Protein AF-A0A348UXB9-F1 (afdb_monomer_lite)

Structure (mmCIF, N/CA/C/O backbone):
data_AF-A0A348UXB9-F1
#
_entry.id   AF-A0A348UXB9-F1
#
loop_
_atom_site.group_PDB
_atom_site.id
_atom_site.type_symbol
_atom_site.label_atom_id
_atom_site.label_alt_id
_atom_site.label_comp_id
_atom_site.label_asym_id
_atom_site.label_entity_id
_atom_site.label_seq_id
_atom_site.pdbx_PDB_ins_code
_atom_site.Cartn_x
_atom_site.Cartn_y
_atom_site.Cartn_z
_atom_site.occupancy
_atom_site.B_iso_or_equiv
_atom_site.auth_seq_id
_atom_site.auth_comp_id
_atom_site.auth_asym_id
_atom_site.auth_atom_id
_atom_site.pdbx_PDB_model_num
ATOM 1 N N . MET A 1 1 ? -3.560 -9.229 34.776 1.00 44.03 1 MET A N 1
ATOM 2 C CA . MET A 1 1 ? -3.594 -8.485 33.496 1.00 44.03 1 MET A CA 1
ATOM 3 C C . MET A 1 1 ? -2.583 -9.127 32.543 1.00 44.03 1 MET A C 1
ATOM 5 O O . MET A 1 1 ? -1.622 -8.497 32.153 1.00 44.03 1 MET A O 1
ATOM 9 N N . SER A 1 2 ? -2.568 -10.459 32.454 1.00 43.12 2 SER A N 1
ATOM 10 C CA . SER A 1 2 ? -3.151 -11.274 31.372 1.00 43.12 2 SER A CA 1
ATOM 11 C C . SER A 1 2 ? -2.638 -10.894 29.984 1.00 43.12 2 SER A C 1
ATOM 13 O O . SER A 1 2 ? -3.346 -10.224 29.240 1.00 43.12 2 SER A O 1
ATOM 15 N N . ASP A 1 3 ? -1.432 -11.379 29.686 1.00 52.25 3 ASP A N 1
ATOM 16 C CA . ASP A 1 3 ? -0.950 -11.906 28.400 1.00 52.25 3 ASP A CA 1
ATOM 17 C C . ASP A 1 3 ? -2.056 -12.213 27.372 1.00 52.25 3 ASP A C 1
ATOM 19 O O . ASP A 1 3 ? -2.462 -13.357 27.176 1.00 52.25 3 ASP A O 1
ATOM 23 N N . LYS A 1 4 ? -2.576 -11.169 26.728 1.00 47.69 4 LYS A N 1
ATOM 24 C CA . LYS A 1 4 ? -3.495 -11.247 25.583 1.00 47.69 4 LYS A CA 1
ATOM 25 C C . LYS A 1 4 ? -3.116 -10.254 24.486 1.00 47.69 4 LYS A C 1
ATOM 27 O O . LYS A 1 4 ? -3.964 -9.841 23.707 1.00 47.69 4 LYS A O 1
ATOM 32 N N . MET A 1 5 ? -1.842 -9.875 24.411 1.00 46.62 5 MET A N 1
ATOM 33 C CA . MET A 1 5 ? -1.308 -9.452 23.123 1.00 46.62 5 MET A CA 1
ATOM 34 C C . MET A 1 5 ? -1.051 -10.756 22.376 1.00 46.62 5 MET A C 1
ATOM 36 O O . MET A 1 5 ? -0.011 -11.385 22.566 1.00 46.62 5 MET A O 1
ATOM 40 N N . GLU A 1 6 ? -2.082 -11.251 21.689 1.00 53.47 6 GLU A N 1
ATOM 41 C CA . GLU A 1 6 ? -1.974 -12.430 20.836 1.00 53.47 6 GLU A CA 1
ATOM 42 C C . GLU A 1 6 ? -0.712 -12.300 19.990 1.00 53.47 6 GLU A C 1
ATOM 44 O O . GLU A 1 6 ? -0.401 -11.226 19.475 1.00 53.47 6 GLU A O 1
ATOM 49 N N . MET A 1 7 ? 0.048 -13.389 19.920 1.00 54.31 7 MET A N 1
ATOM 50 C CA . MET A 1 7 ? 1.212 -13.507 19.059 1.00 54.31 7 MET A CA 1
ATOM 51 C C . MET A 1 7 ? 0.799 -13.066 17.657 1.00 54.31 7 MET A C 1
ATOM 53 O O . MET A 1 7 ? 0.103 -13.805 16.967 1.00 54.31 7 MET A O 1
ATOM 57 N N . ILE A 1 8 ? 1.180 -11.846 17.273 1.00 64.94 8 ILE A N 1
ATOM 58 C CA . ILE A 1 8 ? 0.947 -11.314 15.936 1.00 64.94 8 ILE A CA 1
ATOM 59 C C . ILE A 1 8 ? 1.602 -12.310 14.98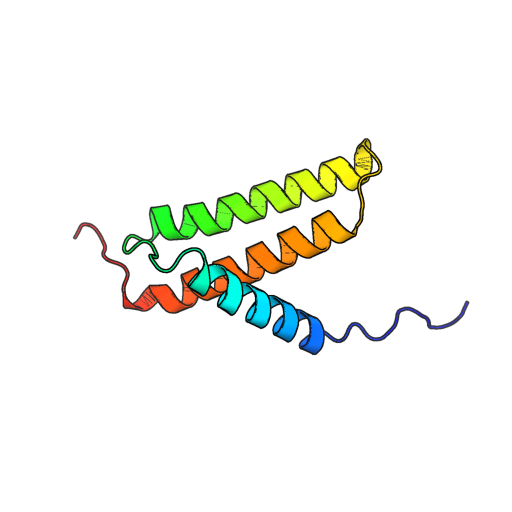8 1.00 64.94 8 ILE A C 1
ATOM 61 O O . ILE A 1 8 ? 2.830 -12.423 14.955 1.00 64.94 8 ILE A O 1
ATOM 65 N N . ASP A 1 9 ? 0.787 -13.071 14.262 1.00 80.62 9 ASP A N 1
ATOM 66 C CA . ASP A 1 9 ? 1.285 -13.958 13.226 1.00 80.62 9 ASP A CA 1
ATOM 67 C C . ASP A 1 9 ? 1.727 -13.082 12.055 1.00 80.62 9 ASP A C 1
ATOM 69 O O . ASP A 1 9 ? 0.974 -12.758 11.139 1.00 80.62 9 ASP A O 1
ATOM 73 N N . VAL A 1 10 ? 2.981 -12.640 12.129 1.00 86.06 10 VAL A N 1
ATOM 74 C CA . VAL A 1 10 ? 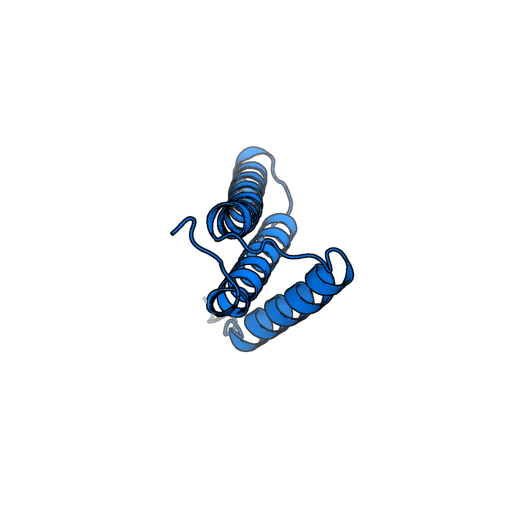3.645 -11.887 11.065 1.00 86.06 10 VAL A CA 1
ATOM 75 C C . VAL A 1 10 ? 3.548 -12.650 9.734 1.00 86.06 10 VAL A C 1
ATOM 77 O O . VAL A 1 10 ? 3.447 -12.021 8.682 1.00 86.06 10 VAL A 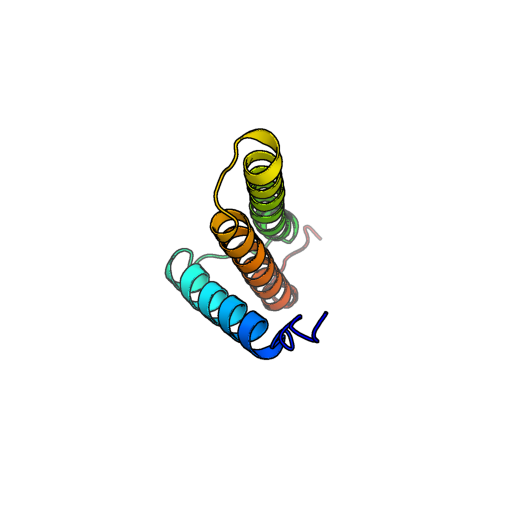O 1
ATOM 80 N N . GLY A 1 11 ? 3.520 -13.988 9.768 1.00 91.31 11 GLY A N 1
ATOM 81 C CA . GLY A 1 11 ? 3.300 -14.829 8.594 1.00 91.31 11 GLY A CA 1
ATOM 82 C C . GLY A 1 11 ? 1.933 -14.592 7.955 1.00 91.31 11 GLY A C 1
ATOM 83 O O . GLY A 1 11 ? 1.865 -14.348 6.752 1.00 91.31 11 GLY A O 1
ATOM 84 N N . ALA A 1 12 ? 0.864 -14.551 8.752 1.00 93.06 12 ALA A N 1
ATOM 85 C CA . ALA A 1 12 ? -0.486 -14.261 8.262 1.00 93.06 12 ALA A CA 1
ATOM 86 C C . ALA A 1 12 ? -0.590 -12.874 7.597 1.00 93.06 12 ALA A C 1
ATOM 88 O O . ALA A 1 12 ? -1.269 -12.713 6.575 1.00 93.06 12 ALA A O 1
ATOM 89 N N . TRP A 1 13 ? 0.127 -11.871 8.115 1.00 95.19 13 TRP A N 1
ATOM 90 C CA . TRP A 1 13 ? 0.194 -10.553 7.473 1.00 95.19 13 TRP A CA 1
ATOM 91 C C . TRP A 1 13 ? 0.940 -10.591 6.140 1.00 95.19 13 TRP A C 1
ATOM 93 O O . TRP A 1 13 ? 0.475 -10.000 5.163 1.00 95.19 13 TRP A O 1
ATOM 103 N N . PHE A 1 14 ? 2.049 -11.332 6.054 1.00 96.25 14 PHE A N 1
ATOM 104 C CA . PHE A 1 14 ? 2.724 -11.555 4.775 1.00 96.25 14 PHE A CA 1
ATOM 105 C C . PHE A 1 14 ? 1.821 -12.277 3.765 1.00 96.25 14 PHE A C 1
ATOM 107 O O . PHE A 1 14 ? 1.784 -11.875 2.601 1.00 96.25 14 PHE A O 1
ATOM 114 N N . ASP A 1 15 ? 1.051 -13.281 4.188 1.00 96.81 15 ASP A N 1
ATOM 115 C CA . ASP A 1 15 ? 0.101 -13.987 3.319 1.00 96.81 15 ASP A CA 1
ATOM 116 C C . ASP A 1 15 ? -1.017 -13.066 2.813 1.00 96.81 15 ASP A C 1
ATOM 118 O O . ASP A 1 15 ? -1.402 -13.127 1.636 1.00 96.81 15 ASP A O 1
ATOM 122 N N . THR A 1 16 ? -1.495 -12.163 3.669 1.00 97.88 16 THR A N 1
ATOM 123 C CA . THR A 1 16 ? -2.481 -11.135 3.308 1.00 97.88 16 THR A CA 1
ATOM 124 C C . THR A 1 16 ? -1.909 -10.168 2.270 1.00 97.88 16 THR A C 1
ATOM 126 O O . THR A 1 16 ? -2.512 -9.971 1.214 1.00 97.88 16 THR A O 1
ATOM 129 N N . ILE A 1 17 ? -0.692 -9.662 2.487 1.00 98.56 17 ILE A N 1
ATOM 130 C CA . ILE A 1 17 ? 0.025 -8.808 1.525 1.00 98.56 17 ILE A CA 1
ATOM 131 C C . ILE A 1 17 ? 0.250 -9.532 0.190 1.00 98.56 17 ILE A C 1
ATOM 133 O O . ILE A 1 17 ? 0.065 -8.949 -0.880 1.00 98.56 17 ILE A O 1
ATOM 137 N N . LEU A 1 18 ? 0.623 -10.814 0.212 1.00 98.25 18 LEU A N 1
ATOM 138 C CA . LEU A 1 18 ? 0.812 -11.604 -1.008 1.00 98.25 18 LEU A CA 1
ATOM 139 C C . LEU A 1 18 ? -0.503 -11.849 -1.754 1.00 98.25 18 LEU A C 1
ATOM 141 O O . LEU A 1 18 ? -0.512 -11.901 -2.990 1.00 98.25 18 LEU A O 1
ATOM 145 N N . THR A 1 19 ? -1.604 -12.014 -1.025 1.00 98.50 19 THR A N 1
ATOM 146 C CA . THR A 1 19 ? -2.950 -12.120 -1.599 1.00 98.50 19 THR A CA 1
ATOM 147 C C . THR A 1 19 ? -3.343 -10.814 -2.275 1.00 98.50 19 THR A C 1
ATOM 149 O O . THR A 1 19 ? -3.775 -10.837 -3.433 1.00 98.50 19 THR A O 1
ATOM 152 N N . GLU A 1 20 ? -3.090 -9.684 -1.620 1.00 98.56 20 GLU A N 1
ATOM 153 C CA . GLU A 1 20 ? -3.343 -8.363 -2.186 1.00 98.56 20 GLU A CA 1
ATOM 154 C C . GLU A 1 20 ? -2.473 -8.088 -3.416 1.00 98.56 20 GLU A C 1
ATOM 156 O O . GLU A 1 20 ? -2.986 -7.703 -4.462 1.00 98.56 20 GLU A O 1
ATOM 161 N N . TYR A 1 21 ? -1.180 -8.416 -3.379 1.00 98.38 21 TYR A N 1
ATOM 162 C CA . TYR A 1 21 ? -0.303 -8.340 -4.552 1.00 98.38 21 TYR A CA 1
ATOM 163 C C . TYR A 1 21 ? -0.880 -9.098 -5.762 1.00 98.38 21 TYR A C 1
ATOM 165 O O . TYR A 1 21 ? -0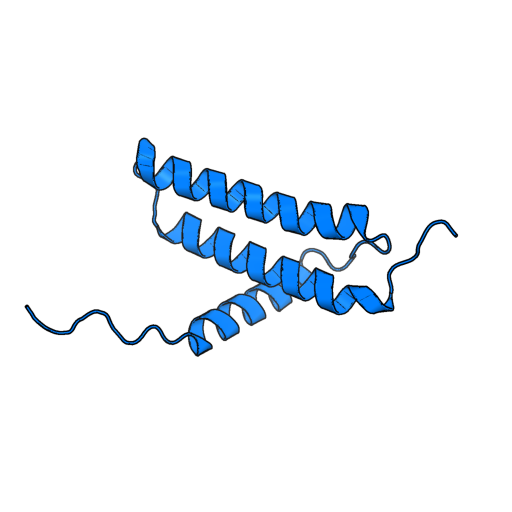.901 -8.575 -6.883 1.00 98.38 21 TYR A O 1
ATOM 173 N N . LYS A 1 22 ? -1.379 -10.326 -5.556 1.00 98.38 22 LYS A N 1
ATOM 174 C CA . LYS A 1 22 ? -2.010 -11.122 -6.625 1.00 98.38 22 LYS A CA 1
ATOM 175 C C . LYS A 1 22 ? -3.285 -10.449 -7.141 1.00 98.38 22 LYS A C 1
ATOM 177 O O . LYS A 1 22 ? -3.501 -10.437 -8.357 1.00 98.38 22 LYS A O 1
ATOM 182 N N . ARG A 1 23 ? -4.108 -9.885 -6.249 1.00 98.44 23 ARG A N 1
ATOM 183 C CA . ARG A 1 23 ? -5.329 -9.142 -6.601 1.00 98.44 23 ARG A CA 1
ATOM 184 C C . ARG A 1 23 ? -4.994 -7.894 -7.416 1.00 98.44 23 ARG A C 1
ATOM 186 O O . ARG A 1 23 ? -5.489 -7.758 -8.536 1.00 98.44 23 ARG A O 1
ATOM 193 N N . ALA A 1 24 ? -4.100 -7.046 -6.921 1.00 97.44 24 ALA A N 1
ATOM 194 C CA . ALA A 1 24 ? -3.686 -5.814 -7.578 1.00 97.44 24 ALA A CA 1
ATOM 195 C C . ALA A 1 24 ? -3.054 -6.074 -8.952 1.00 97.44 24 ALA A C 1
ATOM 197 O O . ALA A 1 24 ? -3.350 -5.366 -9.910 1.00 97.44 24 ALA A O 1
ATOM 198 N N . LYS A 1 25 ? -2.257 -7.141 -9.105 1.00 97.38 25 LYS A N 1
ATOM 199 C CA . LYS A 1 25 ? -1.719 -7.552 -10.414 1.00 97.38 25 LYS A CA 1
ATOM 200 C C . LYS A 1 25 ? -2.816 -7.972 -11.400 1.00 97.38 25 LYS A C 1
ATOM 202 O O . LYS A 1 25 ? -2.665 -7.757 -12.599 1.00 97.38 25 LYS A O 1
ATOM 207 N N . LYS A 1 26 ? -3.905 -8.580 -10.921 1.00 97.88 26 LYS A N 1
ATOM 208 C CA . LYS A 1 26 ? -5.054 -8.948 -11.761 1.00 97.88 26 LYS A CA 1
ATOM 209 C C . LYS A 1 26 ? -5.859 -7.716 -12.190 1.00 97.88 26 LYS A C 1
ATOM 211 O O . LYS A 1 26 ? -6.295 -7.668 -13.335 1.00 97.88 26 LYS A O 1
ATOM 216 N N . LEU A 1 27 ? -6.054 -6.752 -11.289 1.00 97.00 27 LEU A N 1
ATOM 217 C CA . LEU A 1 27 ? -6.807 -5.518 -11.556 1.00 97.00 27 LEU A CA 1
ATOM 218 C C . LEU A 1 27 ? -6.015 -4.520 -12.412 1.00 97.00 27 LEU A C 1
ATOM 220 O O . LEU A 1 27 ? -6.563 -3.916 -13.329 1.00 97.00 27 LEU A O 1
ATOM 224 N N . HIS A 1 28 ? -4.714 -4.404 -12.155 1.00 95.19 28 HIS A N 1
ATOM 225 C CA . HIS A 1 28 ? -3.800 -3.471 -12.809 1.00 95.19 28 HIS A CA 1
ATOM 226 C C . HIS A 1 28 ? -2.632 -4.248 -13.436 1.00 95.19 28 HIS A C 1
ATOM 228 O O . HIS A 1 28 ? -1.524 -4.244 -12.895 1.00 95.19 28 HIS A O 1
ATOM 234 N N . PRO A 1 29 ? -2.849 -4.948 -14.566 1.00 95.50 29 PRO A N 1
ATOM 235 C CA . PRO A 1 29 ? -1.845 -5.841 -15.153 1.00 95.50 29 PRO A CA 1
ATOM 236 C C . PRO A 1 29 ? -0.618 -5.107 -15.704 1.00 95.50 29 PRO A C 1
ATOM 238 O O . PRO A 1 29 ? 0.461 -5.693 -15.790 1.00 95.50 29 PRO A O 1
ATOM 241 N N . VAL A 1 30 ? -0.767 -3.83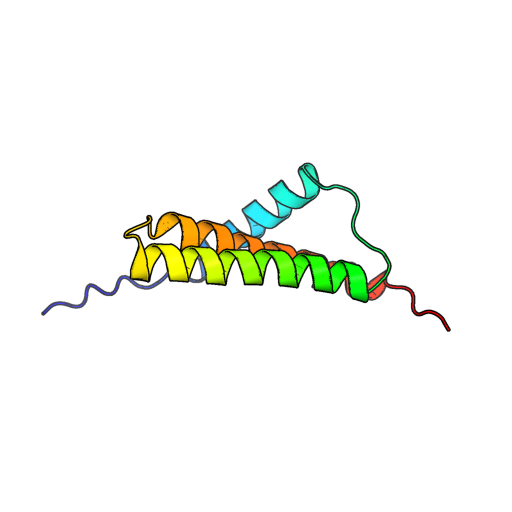1 -16.063 1.00 95.12 30 VAL A N 1
ATOM 242 C CA . VAL A 1 30 ? 0.334 -2.978 -16.518 1.00 95.12 30 VAL A CA 1
ATOM 243 C C . VAL A 1 30 ? 1.035 -2.381 -15.300 1.00 95.12 30 VAL A C 1
ATOM 245 O O . VAL A 1 30 ? 0.385 -1.887 -14.381 1.00 95.12 30 VAL A O 1
ATOM 248 N N . TRP A 1 31 ? 2.365 -2.435 -15.292 1.00 96.44 31 TRP A N 1
ATOM 249 C CA . TRP A 1 31 ? 3.208 -1.780 -14.292 1.00 96.44 31 TRP A CA 1
ATOM 250 C C . TRP A 1 31 ? 4.164 -0.805 -14.987 1.00 96.44 31 TRP A C 1
ATOM 252 O O . TRP A 1 31 ? 4.616 -1.125 -16.093 1.00 96.44 31 TRP A O 1
ATOM 262 N N . PRO A 1 32 ? 4.486 0.354 -14.383 1.00 96.62 32 PRO A N 1
ATOM 263 C CA . PRO A 1 32 ? 5.420 1.295 -14.983 1.00 96.62 32 PRO A CA 1
ATOM 264 C C . PRO A 1 32 ? 6.799 0.669 -15.215 1.00 96.62 32 PRO A C 1
ATOM 266 O O . PRO A 1 32 ? 7.294 -0.116 -14.408 1.00 96.62 32 PRO A O 1
ATOM 269 N N . THR A 1 33 ? 7.431 1.029 -16.331 1.00 95.88 33 THR A N 1
ATOM 270 C CA . THR A 1 33 ? 8.818 0.638 -16.640 1.00 95.88 33 THR A CA 1
ATOM 271 C C . THR A 1 33 ? 9.827 1.708 -16.250 1.00 95.88 33 THR A C 1
ATOM 273 O O . THR A 1 33 ? 11.027 1.502 -16.404 1.00 95.88 33 THR A O 1
ATOM 276 N N . ASP A 1 34 ? 9.373 2.868 -15.793 1.00 95.75 34 ASP A N 1
ATOM 277 C CA . ASP A 1 34 ? 10.236 3.872 -15.199 1.00 95.75 34 ASP A CA 1
ATOM 278 C C . ASP A 1 34 ? 10.086 3.835 -13.666 1.00 95.75 34 ASP A C 1
ATOM 280 O O . ASP A 1 34 ? 8.981 3.663 -13.139 1.00 95.75 34 ASP A O 1
ATOM 284 N N . PRO A 1 35 ? 11.195 3.977 -12.926 1.00 96.62 35 PRO A N 1
ATOM 285 C CA . PRO A 1 35 ? 11.173 3.815 -11.480 1.00 96.62 35 PRO A CA 1
ATOM 286 C C . PRO A 1 35 ? 10.465 4.974 -10.762 1.00 96.62 35 PRO A C 1
ATOM 288 O O . PRO A 1 35 ? 10.073 4.804 -9.612 1.00 96.62 35 PRO A O 1
ATOM 291 N N . ILE A 1 36 ? 10.286 6.135 -11.410 1.00 97.44 36 ILE A N 1
ATOM 292 C CA . ILE A 1 36 ? 9.645 7.310 -10.801 1.00 97.44 36 ILE A CA 1
ATOM 293 C C . ILE A 1 36 ? 8.138 7.081 -10.690 1.00 97.44 36 ILE A C 1
ATOM 295 O O . ILE A 1 36 ? 7.598 7.174 -9.590 1.00 97.44 36 ILE A O 1
ATOM 299 N N . HIS A 1 37 ? 7.463 6.718 -11.783 1.00 97.19 37 HIS A N 1
ATOM 300 C CA . HIS A 1 37 ? 6.034 6.408 -11.740 1.00 97.19 37 HIS A CA 1
ATOM 301 C C . HIS A 1 37 ? 5.764 5.139 -10.924 1.00 97.19 37 HIS A C 1
ATOM 303 O O . HIS A 1 37 ? 4.782 5.093 -10.191 1.00 97.19 37 HIS A O 1
ATOM 309 N N . ALA A 1 38 ? 6.646 4.131 -10.972 1.00 97.94 38 ALA A N 1
ATOM 310 C CA . ALA A 1 38 ? 6.505 2.948 -10.118 1.00 97.94 38 ALA A CA 1
ATOM 311 C C . ALA A 1 38 ? 6.576 3.304 -8.620 1.00 97.94 38 ALA A C 1
ATOM 313 O O . ALA A 1 38 ? 5.772 2.805 -7.837 1.00 97.94 38 ALA A O 1
ATOM 314 N N . ALA A 1 39 ? 7.508 4.175 -8.216 1.00 98.31 39 ALA A N 1
ATOM 315 C CA . ALA A 1 39 ? 7.599 4.655 -6.836 1.00 98.31 39 ALA A CA 1
ATOM 316 C C . ALA A 1 39 ? 6.409 5.550 -6.451 1.00 98.31 39 ALA A C 1
ATOM 318 O O . ALA A 1 39 ? 5.955 5.494 -5.310 1.00 98.31 39 ALA A O 1
ATOM 319 N N . ALA A 1 40 ? 5.879 6.337 -7.393 1.00 98.44 40 ALA A N 1
ATOM 320 C CA . ALA A 1 40 ? 4.699 7.165 -7.165 1.00 98.44 40 ALA A CA 1
ATOM 321 C C . ALA A 1 40 ? 3.466 6.322 -6.801 1.00 98.44 40 ALA A C 1
ATOM 323 O O . ALA A 1 40 ? 2.762 6.692 -5.872 1.00 98.44 40 ALA A O 1
ATOM 324 N N . VAL A 1 41 ? 3.268 5.159 -7.439 1.00 98.31 41 VAL A N 1
ATOM 325 C CA . VAL A 1 41 ? 2.184 4.224 -7.075 1.00 98.31 41 VAL A CA 1
ATOM 326 C C . VAL A 1 41 ? 2.333 3.725 -5.634 1.00 98.31 41 VAL A C 1
ATOM 328 O O . VAL A 1 41 ? 1.363 3.688 -4.892 1.00 98.31 41 VAL A O 1
ATOM 331 N N . VAL A 1 42 ? 3.551 3.392 -5.189 1.00 98.62 42 VAL A N 1
ATOM 332 C CA . VAL A 1 42 ? 3.780 3.011 -3.778 1.00 98.62 42 VAL A CA 1
ATOM 333 C C . VAL A 1 42 ? 3.465 4.180 -2.838 1.00 98.62 42 VAL A C 1
ATOM 335 O O . VAL A 1 42 ? 2.894 3.990 -1.767 1.00 98.62 42 VAL A O 1
ATOM 338 N N . SER A 1 43 ? 3.851 5.395 -3.234 1.00 98.75 43 SER A N 1
ATOM 339 C CA . SER A 1 43 ? 3.612 6.601 -2.445 1.00 98.75 43 SER A CA 1
ATOM 340 C C . SER A 1 43 ? 2.134 6.983 -2.362 1.00 98.75 43 SER A C 1
ATOM 342 O O . SER A 1 43 ? 1.748 7.593 -1.368 1.00 98.75 43 SER A O 1
ATOM 344 N N . GLU A 1 44 ? 1.333 6.671 -3.380 1.00 98.62 44 GLU A N 1
ATOM 345 C CA . GLU A 1 44 ? -0.115 6.899 -3.394 1.00 98.62 44 GLU A CA 1
ATOM 346 C C . GLU A 1 44 ? -0.789 6.095 -2.276 1.00 98.62 44 GLU A C 1
ATOM 348 O O . GLU A 1 44 ? -1.412 6.693 -1.401 1.00 98.62 44 GLU A O 1
ATOM 353 N N . GLU A 1 45 ? -0.525 4.786 -2.201 1.00 98.50 45 GLU A N 1
ATOM 354 C CA . GLU A 1 45 ? -1.051 3.925 -1.128 1.00 98.50 45 GLU A CA 1
ATOM 355 C C . GLU A 1 45 ? -0.570 4.368 0.260 1.00 98.50 45 GLU A C 1
ATOM 357 O O . GLU A 1 45 ? -1.308 4.337 1.242 1.00 98.50 45 GLU A O 1
ATOM 362 N N . ALA A 1 46 ? 0.684 4.824 0.364 1.00 98.81 46 ALA A N 1
ATOM 363 C CA . ALA A 1 46 ? 1.211 5.328 1.630 1.00 98.81 46 ALA A CA 1
ATOM 364 C C . ALA A 1 46 ? 0.491 6.615 2.071 1.00 98.81 46 ALA A C 1
ATOM 366 O O . ALA A 1 46 ? 0.299 6.838 3.268 1.00 98.81 46 ALA A O 1
ATOM 367 N N . GLY A 1 47 ? 0.074 7.450 1.116 1.00 98.81 47 GLY A N 1
ATOM 368 C CA . GLY A 1 47 ? -0.777 8.608 1.370 1.00 98.81 47 GLY A CA 1
ATOM 369 C C . GLY A 1 47 ? -2.167 8.203 1.859 1.00 98.81 47 GLY A C 1
ATOM 370 O O . GLY A 1 47 ? -2.657 8.786 2.829 1.00 98.81 47 GLY A O 1
ATOM 371 N N . GLU A 1 48 ? -2.765 7.176 1.255 1.00 98.75 48 GLU A N 1
ATOM 372 C CA . GLU A 1 48 ? -4.066 6.649 1.682 1.00 98.75 48 GLU A CA 1
ATOM 373 C C . GLU A 1 48 ? -4.012 6.017 3.072 1.00 98.75 48 GLU A C 1
ATOM 375 O O . GLU A 1 48 ? -4.897 6.270 3.889 1.00 98.75 48 GLU A O 1
ATOM 380 N N . LEU A 1 49 ? -2.917 5.339 3.420 1.00 98.81 49 LEU A N 1
ATOM 381 C CA . LEU A 1 49 ? -2.683 4.869 4.785 1.00 98.81 49 LEU A CA 1
ATOM 382 C C . LEU A 1 49 ? -2.633 6.027 5.793 1.00 98.81 49 LEU A C 1
ATOM 384 O O . LEU A 1 49 ? -3.249 5.953 6.859 1.00 98.81 49 LEU A O 1
ATOM 388 N N . VAL A 1 50 ? -1.938 7.123 5.467 1.00 98.81 50 VAL A N 1
ATOM 389 C CA . VAL A 1 50 ? -1.924 8.324 6.323 1.00 98.81 50 VAL A CA 1
ATOM 390 C C . VAL A 1 50 ? -3.334 8.908 6.458 1.00 98.81 50 VAL A C 1
ATOM 392 O O . VAL A 1 50 ? -3.729 9.299 7.560 1.00 98.81 50 VAL A O 1
ATOM 395 N N . ARG A 1 51 ? -4.118 8.937 5.373 1.00 98.69 51 ARG A N 1
ATOM 396 C CA . ARG A 1 51 ? -5.520 9.376 5.405 1.00 98.69 51 ARG A CA 1
ATOM 397 C C . ARG A 1 51 ? -6.368 8.474 6.303 1.00 98.69 51 ARG A C 1
ATOM 399 O O . ARG A 1 51 ? -7.091 9.004 7.142 1.00 98.69 51 ARG A O 1
ATOM 406 N N . ALA A 1 52 ? -6.274 7.152 6.164 1.00 98.69 52 ALA A N 1
ATOM 407 C CA . ALA A 1 52 ? -7.013 6.187 6.978 1.00 98.69 52 ALA A CA 1
ATOM 408 C C . ALA A 1 52 ? -6.685 6.349 8.470 1.00 98.69 52 ALA A C 1
ATOM 410 O O . ALA A 1 52 ? -7.591 6.446 9.296 1.00 98.69 52 ALA A O 1
ATOM 411 N N . ALA A 1 53 ? -5.403 6.509 8.815 1.00 98.81 53 ALA A N 1
ATOM 412 C CA . ALA A 1 53 ? -4.982 6.774 10.190 1.00 98.81 53 ALA A CA 1
ATOM 413 C C . ALA A 1 53 ? -5.530 8.106 10.729 1.00 98.81 53 ALA A C 1
ATOM 415 O O . ALA A 1 53 ? -5.992 8.180 11.870 1.00 98.81 53 ALA A O 1
ATOM 416 N N . ASN A 1 54 ? -5.531 9.158 9.904 1.00 98.75 54 ASN A N 1
ATOM 417 C CA . ASN A 1 54 ? -6.106 10.451 10.268 1.00 98.75 54 ASN A CA 1
ATOM 418 C C . ASN A 1 54 ? -7.619 10.349 10.527 1.00 98.75 54 ASN A C 1
ATOM 420 O O . ASN A 1 54 ? -8.114 10.891 11.516 1.00 98.75 54 ASN A O 1
ATOM 424 N N . ARG A 1 55 ? -8.350 9.622 9.674 1.00 98.56 55 ARG A N 1
ATOM 425 C CA . ARG A 1 55 ? -9.795 9.393 9.825 1.00 98.56 55 ARG A CA 1
ATOM 426 C C . ARG A 1 55 ? -10.117 8.516 11.033 1.00 98.56 55 ARG A C 1
ATOM 428 O O . ARG A 1 55 ? -11.057 8.819 11.761 1.00 98.56 55 ARG A O 1
ATOM 435 N N . PHE A 1 56 ? -9.329 7.479 11.304 1.00 98.56 56 PHE A N 1
ATOM 436 C CA . PHE A 1 56 ? -9.465 6.693 12.532 1.00 98.56 56 PHE A CA 1
ATOM 437 C C . PHE A 1 56 ? -9.332 7.596 13.768 1.00 98.56 56 PHE A C 1
ATOM 439 O O . PHE A 1 56 ? -10.204 7.608 14.635 1.00 98.56 56 PHE A O 1
ATOM 446 N N . TRP A 1 57 ? -8.281 8.420 13.808 1.00 98.31 57 TRP A N 1
ATOM 447 C CA . TRP A 1 57 ? -7.967 9.256 14.964 1.00 98.31 57 TRP A CA 1
ATOM 448 C C . TRP A 1 57 ? -8.961 10.405 15.196 1.00 98.31 57 TRP A C 1
ATOM 450 O O . TRP A 1 57 ? -9.344 10.661 16.337 1.00 98.31 57 TRP A O 1
ATOM 460 N N . TYR A 1 58 ? -9.368 11.116 14.140 1.00 98.38 58 TYR A N 1
ATOM 461 C CA . TYR A 1 58 ? -10.196 12.324 14.272 1.00 98.38 58 TYR A CA 1
ATOM 462 C C . TYR A 1 58 ? -11.678 12.119 13.945 1.00 98.38 58 TYR A C 1
ATOM 464 O O . TYR A 1 58 ? -12.506 12.898 14.415 1.00 98.38 58 TYR A O 1
ATOM 472 N N . GLU A 1 59 ? -12.028 11.108 13.150 1.00 97.38 59 GLU A N 1
ATOM 473 C CA . GLU A 1 59 ? -13.390 10.913 12.627 1.00 97.38 59 GLU A CA 1
ATOM 474 C C . GLU A 1 59 ? -14.050 9.626 13.142 1.00 97.38 59 GLU A C 1
ATOM 476 O O . GLU A 1 59 ? -15.233 9.407 12.886 1.00 97.38 59 GLU A O 1
ATOM 481 N N . GLY A 1 60 ? -13.320 8.780 13.880 1.00 96.25 60 GLY A N 1
ATOM 482 C CA . GLY A 1 60 ? -13.831 7.497 14.367 1.00 96.25 60 GLY A CA 1
ATOM 483 C C . GLY A 1 60 ? -14.093 6.485 13.247 1.00 96.25 60 GLY A C 1
ATOM 484 O O . GLY A 1 60 ? -15.010 5.672 13.366 1.00 96.25 60 GLY A O 1
ATOM 485 N N . ALA A 1 61 ? -13.331 6.560 12.148 1.00 97.38 61 ALA A N 1
ATOM 486 C CA . ALA A 1 61 ? -13.359 5.548 11.088 1.00 97.38 61 ALA A CA 1
ATOM 487 C C . ALA A 1 61 ? -12.876 4.174 11.600 1.00 97.38 61 ALA A C 1
ATOM 489 O O . ALA A 1 61 ? -12.325 4.078 12.694 1.00 97.38 61 ALA A O 1
ATOM 490 N N . SER A 1 62 ? -13.102 3.105 10.828 1.00 97.25 62 SER A N 1
ATOM 491 C CA . SER A 1 62 ? -12.722 1.740 11.232 1.00 97.25 62 SER A CA 1
ATOM 492 C C . SER A 1 62 ? -11.203 1.525 11.203 1.00 97.25 62 SER A C 1
ATOM 494 O O . SER A 1 62 ? -10.518 2.053 10.327 1.00 97.25 62 SER A O 1
ATOM 496 N N . GLU A 1 63 ? -10.689 0.679 12.103 1.00 96.69 63 GLU A N 1
ATOM 497 C CA . GLU A 1 63 ? -9.312 0.161 12.035 1.00 96.69 63 GLU A CA 1
ATOM 498 C C . GLU A 1 63 ? -9.070 -0.653 10.756 1.00 96.69 63 GLU A C 1
ATOM 500 O O . GLU A 1 63 ? -7.948 -0.670 10.250 1.00 96.69 63 GLU A O 1
ATOM 505 N N . ASP A 1 64 ? -10.125 -1.258 10.197 1.00 97.75 64 ASP A N 1
ATOM 506 C CA . ASP A 1 64 ? -10.056 -2.038 8.956 1.00 97.75 64 ASP A CA 1
ATOM 507 C C . ASP A 1 64 ? -9.538 -1.198 7.782 1.00 97.75 64 ASP A C 1
ATOM 509 O O . ASP A 1 64 ? -8.763 -1.702 6.976 1.00 97.75 64 ASP A O 1
ATOM 513 N N . GLU A 1 65 ? -9.881 0.099 7.719 1.00 98.25 65 GLU A N 1
ATOM 514 C CA . GLU A 1 65 ? -9.358 0.985 6.671 1.00 98.25 65 GLU A CA 1
ATOM 515 C C . GLU A 1 65 ? -7.827 1.079 6.761 1.00 98.25 65 GLU A C 1
ATOM 517 O O . GLU A 1 65 ? -7.135 0.991 5.754 1.00 98.25 65 GLU A O 1
ATOM 522 N N . MET A 1 66 ? -7.262 1.198 7.968 1.00 98.38 66 MET A N 1
ATOM 523 C CA . MET A 1 66 ? -5.803 1.232 8.130 1.00 98.38 66 MET A CA 1
ATOM 524 C C . MET A 1 66 ? -5.155 -0.100 7.744 1.00 98.38 66 MET A C 1
ATOM 526 O O . MET A 1 66 ? -4.061 -0.101 7.178 1.00 98.38 66 MET A O 1
ATOM 530 N N . VAL A 1 67 ? -5.810 -1.224 8.054 1.00 97.88 67 VAL A N 1
ATOM 531 C CA . VAL A 1 67 ? -5.331 -2.560 7.672 1.00 97.88 67 VAL A CA 1
ATOM 532 C C . VAL A 1 67 ? -5.312 -2.698 6.151 1.00 97.88 67 VAL A C 1
ATOM 534 O O . VAL A 1 67 ? -4.279 -3.078 5.596 1.00 97.88 67 VAL A O 1
ATOM 537 N N . ASP A 1 68 ? -6.405 -2.340 5.479 1.00 98.06 68 ASP A N 1
ATOM 538 C CA . ASP A 1 68 ? -6.535 -2.421 4.024 1.00 98.06 68 ASP A CA 1
ATOM 539 C C . ASP A 1 68 ? -5.466 -1.577 3.316 1.00 98.06 68 ASP A C 1
ATOM 541 O O . ASP A 1 68 ? -4.783 -2.076 2.414 1.00 98.06 68 ASP A O 1
ATOM 545 N N . GLU A 1 69 ? -5.255 -0.326 3.741 1.00 98.69 69 GLU A N 1
ATOM 546 C CA . GLU A 1 69 ? -4.248 0.539 3.114 1.00 98.69 69 GLU A CA 1
ATOM 547 C C . GLU A 1 69 ? -2.815 0.077 3.433 1.00 98.69 69 GLU A C 1
ATOM 549 O O . GLU A 1 69 ? -1.948 0.075 2.557 1.00 98.69 69 GLU A O 1
ATOM 554 N N . ALA A 1 70 ? -2.534 -0.411 4.647 1.00 98.62 70 ALA A N 1
ATOM 555 C CA . ALA A 1 70 ? -1.211 -0.948 4.985 1.00 98.62 70 ALA A CA 1
ATOM 556 C C . ALA A 1 70 ? -0.860 -2.199 4.160 1.00 98.62 70 ALA A C 1
ATOM 558 O O . ALA A 1 70 ? 0.281 -2.364 3.707 1.00 98.62 70 ALA A O 1
ATOM 559 N N . VAL A 1 71 ? -1.842 -3.072 3.928 1.00 98.56 71 VAL A N 1
ATOM 560 C CA . VAL A 1 71 ? -1.698 -4.257 3.076 1.00 98.56 71 VAL A CA 1
ATOM 561 C C . VAL A 1 71 ? -1.442 -3.848 1.619 1.00 98.56 71 VAL A C 1
ATOM 563 O O . VAL A 1 71 ? -0.549 -4.417 0.978 1.00 98.56 71 VAL A O 1
ATOM 566 N N . GLN A 1 72 ? -2.151 -2.836 1.109 1.00 98.75 72 GLN A N 1
ATOM 567 C CA . GLN A 1 72 ? -1.947 -2.291 -0.240 1.00 98.75 72 GLN A CA 1
ATOM 568 C C . GLN A 1 72 ? -0.555 -1.665 -0.412 1.00 98.75 72 GLN A C 1
ATOM 570 O O . GLN A 1 72 ? 0.129 -1.973 -1.394 1.00 98.75 72 GLN A O 1
ATOM 575 N N . VAL A 1 73 ? -0.066 -0.903 0.575 1.00 98.81 73 VAL A N 1
ATOM 576 C CA . VAL A 1 73 ? 1.316 -0.383 0.595 1.00 98.81 73 VAL A CA 1
ATOM 577 C C . VAL A 1 73 ? 2.326 -1.523 0.460 1.00 98.81 73 VAL A C 1
ATOM 579 O O . VAL A 1 73 ? 3.216 -1.474 -0.396 1.00 98.81 73 VAL A O 1
ATOM 582 N N . GLY A 1 74 ? 2.179 -2.579 1.266 1.00 98.62 74 GLY A N 1
ATOM 583 C CA . GLY A 1 74 ? 3.041 -3.760 1.195 1.00 98.62 74 GLY A CA 1
ATOM 584 C C . GLY A 1 74 ? 2.996 -4.432 -0.181 1.00 98.62 74 GLY A C 1
ATOM 585 O O . GLY A 1 74 ? 4.036 -4.769 -0.755 1.00 98.62 74 GLY A O 1
ATOM 586 N N . ALA A 1 75 ? 1.800 -4.577 -0.753 1.00 98.69 75 ALA A N 1
ATOM 587 C CA . ALA A 1 75 ? 1.612 -5.158 -2.075 1.00 98.69 75 ALA A CA 1
ATOM 588 C C . ALA A 1 75 ? 2.281 -4.319 -3.177 1.00 98.69 75 ALA A C 1
ATOM 590 O O . ALA A 1 75 ? 2.957 -4.882 -4.046 1.00 98.69 75 ALA A O 1
ATOM 591 N N . MET A 1 76 ? 2.150 -2.988 -3.140 1.00 98.69 76 MET A N 1
ATOM 592 C CA . MET A 1 76 ? 2.781 -2.097 -4.120 1.00 98.69 76 MET A CA 1
ATOM 593 C C . MET A 1 76 ? 4.299 -2.071 -3.959 1.00 98.69 76 MET A C 1
ATOM 595 O O . MET A 1 76 ? 5.013 -2.099 -4.965 1.00 98.69 76 MET A O 1
ATOM 599 N N . ALA A 1 77 ? 4.812 -2.134 -2.728 1.00 98.69 77 ALA A N 1
ATOM 600 C CA . ALA A 1 77 ? 6.241 -2.288 -2.475 1.00 98.69 77 ALA A CA 1
ATOM 601 C C . ALA A 1 77 ? 6.791 -3.590 -3.093 1.00 98.69 77 ALA A C 1
ATOM 603 O O . ALA A 1 77 ? 7.831 -3.566 -3.755 1.00 98.69 77 ALA A O 1
ATOM 604 N N . ILE A 1 78 ? 6.075 -4.718 -2.978 1.00 98.38 78 ILE A N 1
ATOM 605 C CA . ILE A 1 78 ? 6.459 -5.978 -3.641 1.00 98.38 78 ILE A CA 1
ATOM 606 C C . ILE A 1 78 ? 6.463 -5.827 -5.168 1.00 98.38 78 ILE A C 1
ATOM 608 O O . ILE A 1 78 ? 7.415 -6.266 -5.820 1.00 98.38 78 ILE A O 1
ATOM 612 N N . ARG A 1 79 ? 5.442 -5.189 -5.761 1.00 98.00 79 ARG A N 1
ATOM 613 C CA . ARG A 1 79 ? 5.423 -4.920 -7.214 1.00 98.00 79 ARG A CA 1
ATOM 614 C C . ARG A 1 79 ? 6.618 -4.078 -7.638 1.00 98.00 79 ARG A C 1
ATOM 616 O O . ARG A 1 79 ? 7.261 -4.406 -8.636 1.00 98.00 79 ARG A O 1
ATOM 623 N N . PHE A 1 80 ? 6.942 -3.048 -6.858 1.00 98.38 80 PHE A N 1
ATOM 624 C CA . PHE A 1 80 ? 8.094 -2.197 -7.107 1.00 98.38 80 PHE A CA 1
ATOM 625 C C . PHE A 1 80 ? 9.400 -3.001 -7.110 1.00 98.38 80 PHE A C 1
ATOM 627 O O . PHE A 1 80 ? 10.186 -2.867 -8.048 1.00 98.38 80 PHE A O 1
ATOM 634 N N . LEU A 1 81 ? 9.602 -3.871 -6.112 1.00 98.25 81 LEU A N 1
ATOM 635 C CA . LEU A 1 81 ? 10.783 -4.735 -5.999 1.00 98.25 81 LEU A CA 1
ATOM 636 C C . LEU A 1 81 ? 10.913 -5.700 -7.186 1.00 98.25 81 LEU A C 1
ATOM 638 O O . LEU A 1 81 ? 11.993 -5.823 -7.762 1.00 98.25 81 LEU A O 1
ATOM 642 N N . ILE A 1 82 ? 9.814 -6.343 -7.596 1.00 96.50 82 ILE A N 1
ATOM 643 C CA . ILE A 1 82 ? 9.788 -7.236 -8.768 1.00 96.50 82 ILE A CA 1
ATOM 644 C C . ILE A 1 82 ? 10.148 -6.472 -10.053 1.00 96.50 82 ILE A C 1
ATOM 646 O O . ILE A 1 82 ? 10.798 -7.025 -10.941 1.00 96.50 82 ILE A O 1
ATOM 650 N N . GLY A 1 83 ? 9.754 -5.201 -10.151 1.00 95.25 83 GLY A N 1
ATOM 651 C CA . GLY A 1 83 ? 10.028 -4.350 -11.307 1.00 95.25 83 GLY A CA 1
ATOM 652 C C . GLY A 1 83 ? 11.487 -3.901 -11.459 1.00 95.25 83 GLY A C 1
ATOM 653 O O . GLY A 1 83 ? 11.857 -3.507 -12.563 1.00 95.25 83 GLY A O 1
ATOM 654 N N . ILE A 1 84 ? 12.334 -3.999 -10.421 1.00 94.31 84 ILE A N 1
ATOM 655 C CA . ILE A 1 84 ? 13.704 -3.435 -10.411 1.00 94.31 84 ILE A CA 1
ATOM 656 C C . ILE A 1 84 ? 14.542 -3.865 -11.623 1.00 94.31 84 ILE A C 1
ATOM 658 O O . ILE A 1 84 ? 15.239 -3.039 -12.209 1.00 94.31 84 ILE A O 1
ATOM 662 N N . GLY A 1 85 ? 14.456 -5.129 -12.043 1.00 91.44 85 GLY A N 1
ATOM 663 C CA . GLY A 1 85 ? 15.209 -5.631 -13.201 1.00 91.44 85 GLY A CA 1
ATOM 664 C C . GLY A 1 85 ? 14.691 -5.158 -14.567 1.00 91.44 85 GLY A C 1
ATOM 665 O O . GLY A 1 85 ? 15.379 -5.328 -15.569 1.00 91.44 85 GLY A O 1
ATOM 666 N N . GLY A 1 86 ? 13.482 -4.592 -14.627 1.00 92.31 86 GLY A N 1
ATOM 667 C CA . GLY A 1 86 ? 12.837 -4.119 -15.855 1.00 92.31 86 GLY A CA 1
ATOM 668 C C . GLY A 1 86 ? 12.840 -2.601 -16.027 1.00 92.31 86 GLY A C 1
ATOM 669 O O . GLY A 1 86 ? 12.432 -2.115 -17.086 1.00 92.31 86 GLY A O 1
ATOM 670 N N . TYR A 1 87 ? 13.278 -1.849 -15.014 1.00 95.88 87 TYR A N 1
ATOM 671 C CA . TYR A 1 87 ? 13.253 -0.395 -15.069 1.00 95.88 87 TYR A CA 1
ATOM 672 C C . TYR A 1 87 ? 14.286 0.175 -16.037 1.00 95.88 87 TYR A C 1
ATOM 674 O O . TYR A 1 87 ? 15.426 -0.283 -16.114 1.00 95.88 87 TYR A O 1
ATOM 682 N N . ARG A 1 88 ? 13.887 1.216 -16.770 1.00 89.94 88 ARG A N 1
ATOM 683 C CA . ARG A 1 88 ? 14.739 1.909 -17.739 1.00 89.94 88 ARG A CA 1
ATOM 684 C C . ARG A 1 88 ? 15.073 3.303 -17.230 1.00 89.94 88 ARG A C 1
ATOM 686 O O . ARG A 1 88 ? 14.182 4.096 -16.934 1.00 89.94 88 ARG A O 1
ATOM 693 N N . GLY A 1 89 ? 16.366 3.594 -17.130 1.00 84.31 89 GLY A N 1
ATOM 694 C CA . GLY A 1 89 ? 16.852 4.958 -16.945 1.00 84.31 89 GLY A CA 1
ATOM 695 C C . GLY A 1 89 ? 16.842 5.722 -18.269 1.00 84.31 89 GLY A C 1
ATOM 696 O O . GLY A 1 89 ? 16.878 5.120 -19.337 1.00 84.31 89 GLY A O 1
ATOM 697 N N . MET A 1 90 ? 16.840 7.052 -18.209 1.00 79.50 90 MET A N 1
ATOM 698 C CA . MET A 1 90 ? 16.940 7.920 -19.395 1.00 79.50 90 MET A CA 1
ATOM 699 C C . MET A 1 90 ? 18.379 8.049 -19.945 1.00 79.50 90 MET A C 1
ATOM 701 O O . MET A 1 90 ? 18.712 9.076 -20.530 1.00 79.50 90 MET A O 1
ATOM 705 N N . LYS A 1 91 ? 19.253 7.064 -19.706 1.00 69.38 91 LYS A N 1
ATOM 706 C CA . LYS A 1 91 ? 20.649 7.081 -20.169 1.00 69.38 91 LYS A CA 1
ATOM 707 C C . LYS A 1 91 ? 20.860 6.072 -21.283 1.00 69.38 91 LYS A C 1
ATOM 709 O O . LYS A 1 91 ? 20.379 4.932 -21.111 1.00 69.38 91 LYS A O 1
#

Sequence (91 aa):
MSDKMEMIDVGAWFDTILTEYKRAKKLHPVWPTDPIHAAAVVSEEAGELVRAANRFWYEGASEDEMVDEAVQVGAMAIRFLIGIGGYRGMK

Secondary structure (DSSP, 8-state):
----S----HHHHHHHHHHHHHHHHHH-----SSHHHHHHHHHHHHHHHHHHHHHHHHH---HHHHHHHHHHHHHHHHHHHHHGGG-----

Foldseek 3Di:
DDDPPPPPPVVVLVVLLVVLLVVCCVVCVDADQALVVLVVQLVVLVVQLVVQVVCCVPVVDDPVSNSVSVSSSSSSVVVSVVSPVRHDDPD

Ra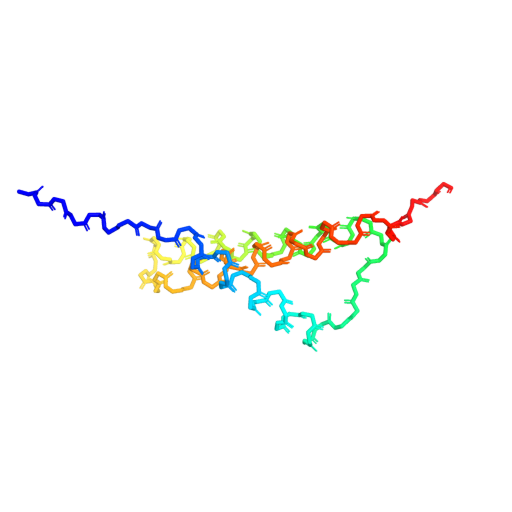dius of gyration: 15.91 Å; chains: 1; bounding box: 34×27×54 Å

pLDDT: mean 92.3, std 13.8, range [43.12, 98.81]